Protein AF-A0AAV2FFE6-F1 (afdb_monomer)

Radius of gyration: 22.49 Å; Cα contacts (8 Å, |Δi|>4): 22; chains: 1; bounding box: 40×58×48 Å

Organism: NCBI:txid586398

InterPro domains:
  IPR001128 Cytochrome P450 [PF00067] (3-102)
  IPR002401 Cytochrome P450, E-class, group I [PR00463] (57-74)
  IPR002401 Cytochrome P450, E-class, group I [PR00463] (77-103)
  IPR036396 Cytochrome P450 superfamily [G3DSA:1.10.630.10] (1-130)
  IPR036396 Cytochrome P450 superfamily [SSF482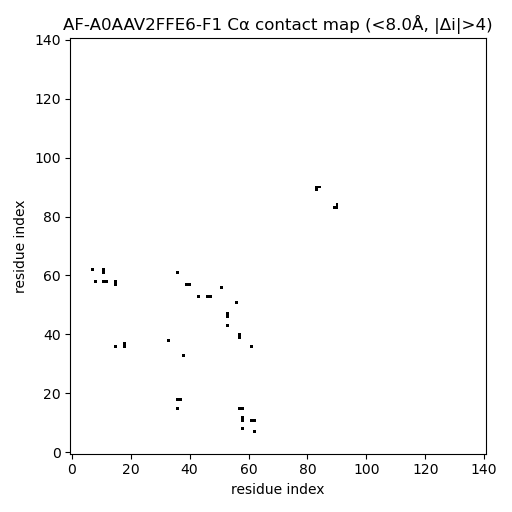64] (2-125)
  IPR050651 Plant Cytochrome P450 Monooxygenase [PTHR47947] (1-102)

Foldseek 3Di:
DVVVVVVLLVVLVVVLVVLVVCPVVDPPPDPDPQDPSNVLCVVCVDQDPVRDDSSVVSSVVVSCVVVVVVVVVVVVVVVVVVVCVVPVVVVVVVVVVCVVCVPDDPDPPDDPDPPPVCPDVPPPPPPPPDPPVVVVPPPDD

Sequence (141 aa):
MRRVNGDLNKLAEEWIEEHRSKRTTSGDDGEQEEDFIDVLLRVLKDPDPAGYDLDTVFKSTIMTLIVGGTDTTTVTLIWALSLFLNHPSSLKEVVDKLDMIVDAPVDMTGAPGLTVSKAIPLEVLVRPRLPAYLYELTKKA

Mean predicted aligned error: 13.75 Å

Structure (mmCIF, N/CA/C/O backbone):
data_AF-A0AAV2FFE6-F1
#
_entry.id   AF-A0AAV2FFE6-F1
#
loop_
_atom_site.group_PDB
_atom_site.id
_atom_site.type_symbol
_atom_site.label_atom_id
_atom_site.label_alt_id
_atom_site.label_comp_id
_atom_site.label_asym_id
_atom_site.label_entity_id
_atom_site.label_seq_id
_atom_site.pdbx_PDB_ins_code
_atom_site.Cartn_x
_atom_site.Cartn_y
_atom_site.Cartn_z
_atom_site.occupancy
_atom_site.B_iso_or_equiv
_atom_site.auth_seq_id
_atom_site.auth_comp_id
_atom_site.auth_asym_id
_atom_site.auth_atom_id
_atom_site.pdbx_PDB_model_num
ATOM 1 N N . MET A 1 1 ? 10.485 -9.884 13.033 1.00 60.50 1 MET A N 1
ATOM 2 C CA . MET A 1 1 ? 9.091 -9.553 12.653 1.00 60.50 1 MET A CA 1
ATOM 3 C C . MET A 1 1 ? 8.322 -8.742 13.693 1.00 60.50 1 MET A C 1
ATOM 5 O O . MET A 1 1 ? 7.603 -7.853 13.272 1.00 60.50 1 MET A O 1
ATOM 9 N N . ARG A 1 2 ? 8.472 -8.958 15.015 1.00 74.19 2 ARG A N 1
ATOM 10 C CA . ARG A 1 2 ? 7.691 -8.204 16.027 1.00 74.19 2 ARG A CA 1
ATOM 11 C C . ARG A 1 2 ? 7.827 -6.676 15.951 1.00 74.19 2 ARG A C 1
ATOM 13 O O . ARG A 1 2 ? 6.830 -5.991 16.106 1.00 74.19 2 ARG A O 1
ATOM 20 N N . ARG A 1 3 ? 9.031 -6.162 15.677 1.00 84.75 3 ARG A N 1
ATOM 21 C CA . ARG A 1 3 ? 9.279 -4.717 15.534 1.00 84.75 3 ARG A CA 1
ATOM 22 C C . ARG A 1 3 ? 8.537 -4.117 14.335 1.00 84.75 3 ARG A C 1
ATOM 24 O O . ARG A 1 3 ? 7.731 -3.227 14.525 1.00 84.75 3 ARG A O 1
ATOM 31 N N . VAL A 1 4 ? 8.720 -4.709 13.152 1.00 85.50 4 VAL A N 1
ATOM 32 C CA . VAL A 1 4 ? 8.043 -4.292 11.909 1.00 85.50 4 VAL A CA 1
ATOM 33 C C . VAL A 1 4 ? 6.524 -4.311 12.062 1.00 85.50 4 VAL A C 1
ATOM 35 O O . VAL A 1 4 ? 5.859 -3.364 11.674 1.00 85.50 4 VAL A O 1
ATOM 38 N N . ASN A 1 5 ? 5.970 -5.358 12.678 1.00 81.12 5 ASN A N 1
ATOM 39 C CA . ASN A 1 5 ? 4.532 -5.426 12.930 1.00 81.12 5 ASN A CA 1
ATOM 40 C C . ASN A 1 5 ? 4.051 -4.320 13.882 1.00 81.12 5 ASN A C 1
ATOM 42 O O . ASN A 1 5 ? 2.959 -3.798 13.703 1.00 81.12 5 ASN A O 1
ATOM 46 N N . GLY A 1 6 ? 4.855 -3.965 14.889 1.00 86.44 6 GLY A N 1
ATOM 47 C CA . GLY A 1 6 ? 4.559 -2.845 15.783 1.00 86.44 6 GLY A CA 1
ATOM 48 C C . GLY A 1 6 ? 4.580 -1.498 15.060 1.00 86.44 6 GLY A C 1
ATOM 49 O O . GLY A 1 6 ? 3.654 -0.712 15.229 1.00 86.44 6 GLY A O 1
ATOM 50 N N . ASP A 1 7 ? 5.589 -1.269 14.219 1.00 88.38 7 ASP A N 1
ATOM 51 C CA . ASP A 1 7 ? 5.734 -0.032 13.442 1.00 88.38 7 ASP A CA 1
ATOM 52 C C . ASP A 1 7 ? 4.582 0.131 12.434 1.00 88.38 7 ASP A C 1
ATOM 54 O O . ASP A 1 7 ? 3.980 1.198 12.344 1.00 88.38 7 ASP A O 1
ATOM 58 N N . LEU A 1 8 ? 4.217 -0.951 11.737 1.00 85.25 8 LEU A N 1
ATOM 59 C CA . LEU A 1 8 ? 3.056 -0.989 10.850 1.00 85.25 8 LEU A CA 1
ATOM 60 C C . LEU A 1 8 ? 1.771 -0.685 11.623 1.00 85.25 8 LEU A C 1
ATOM 62 O O . LEU A 1 8 ? 1.028 0.217 11.254 1.00 85.25 8 LEU A O 1
ATOM 66 N N . ASN A 1 9 ? 1.523 -1.386 12.730 1.00 85.38 9 ASN A N 1
ATOM 67 C CA . ASN A 1 9 ? 0.308 -1.177 13.511 1.00 85.38 9 ASN A CA 1
ATOM 68 C C . ASN A 1 9 ? 0.165 0.275 13.994 1.00 85.38 9 ASN A C 1
ATOM 70 O O . ASN A 1 9 ? -0.933 0.823 13.963 1.00 85.38 9 ASN A O 1
ATOM 74 N N . LYS A 1 10 ? 1.281 0.906 14.376 1.00 90.38 10 LYS A N 1
ATOM 75 C CA . LYS A 1 10 ? 1.320 2.321 14.745 1.00 90.38 10 LYS A CA 1
ATOM 76 C C . LYS A 1 10 ? 0.968 3.234 13.564 1.00 90.38 10 LYS A C 1
ATOM 78 O O . LYS A 1 10 ? 0.185 4.158 13.734 1.00 90.38 10 LYS A O 1
ATOM 83 N N . LEU A 1 11 ? 1.488 2.953 12.370 1.00 89.12 11 LEU A N 1
ATOM 84 C CA . LEU A 1 11 ? 1.165 3.719 11.162 1.00 89.12 11 LEU A CA 1
ATOM 85 C C . LEU A 1 11 ? -0.321 3.603 10.781 1.00 89.12 11 LEU A C 1
ATOM 87 O O . LEU A 1 11 ? -0.951 4.604 10.455 1.00 89.12 11 LEU A O 1
ATOM 91 N N . ALA A 1 12 ? -0.902 2.401 10.870 1.00 86.88 12 ALA A N 1
ATOM 92 C CA . ALA A 1 12 ? -2.338 2.217 10.645 1.00 86.88 12 ALA A CA 1
ATOM 93 C C . ALA A 1 12 ? -3.180 3.002 11.661 1.00 86.88 12 ALA A C 1
ATOM 95 O O . ALA A 1 12 ? -4.187 3.597 11.292 1.00 86.88 12 ALA A O 1
ATOM 96 N N . GLU A 1 13 ? -2.767 3.011 12.928 1.00 89.06 13 GLU A N 1
ATOM 97 C CA . GLU A 1 13 ? -3.430 3.775 13.984 1.00 89.06 13 GLU A CA 1
ATOM 98 C C . GLU A 1 13 ? -3.395 5.283 13.720 1.00 89.06 13 GLU A C 1
ATOM 100 O O . GLU A 1 13 ? -4.437 5.932 13.766 1.00 89.06 13 GLU A O 1
ATOM 105 N N . GLU A 1 14 ? -2.223 5.821 13.376 1.00 89.75 14 GLU A N 1
ATOM 106 C CA . GLU A 1 14 ? -2.051 7.239 13.045 1.00 89.75 14 GLU A CA 1
ATOM 107 C C . GLU A 1 14 ? -2.925 7.653 11.849 1.00 89.75 14 GLU A C 1
ATOM 109 O O . GLU A 1 14 ? -3.608 8.674 11.915 1.00 89.75 14 GLU A O 1
ATOM 114 N N . TRP A 1 15 ? -2.983 6.838 10.789 1.00 87.50 15 TRP A N 1
ATOM 115 C CA . TRP A 1 15 ? -3.824 7.117 9.619 1.00 87.50 15 TRP A CA 1
ATOM 116 C C . TRP A 1 15 ? -5.320 7.049 9.905 1.00 87.50 15 TRP A C 1
ATOM 118 O O . TRP A 1 15 ? -6.076 7.889 9.413 1.00 87.50 15 TRP A O 1
ATOM 128 N N . ILE A 1 16 ? -5.771 6.067 10.687 1.00 87.25 16 ILE A N 1
ATOM 129 C CA . ILE A 1 16 ? -7.185 5.972 11.066 1.00 87.25 16 ILE A CA 1
ATOM 130 C C . ILE A 1 16 ? -7.584 7.196 11.892 1.00 87.25 16 ILE A C 1
ATOM 132 O O . ILE A 1 16 ? -8.644 7.777 11.653 1.00 87.25 16 ILE A O 1
ATOM 136 N N . GLU A 1 17 ? -6.741 7.601 12.842 1.00 88.38 17 GLU A N 1
ATOM 137 C CA . GLU A 1 17 ? -7.032 8.743 13.703 1.00 88.38 17 GLU A CA 1
ATOM 138 C C . GLU A 1 17 ? -7.033 10.062 12.923 1.00 88.38 17 GLU A C 1
ATOM 140 O O . GLU A 1 17 ? -7.885 10.917 13.160 1.00 88.38 17 GLU A O 1
ATOM 145 N N . GLU A 1 18 ? -6.164 10.201 11.918 1.00 87.75 18 GLU A N 1
ATOM 146 C CA . GLU A 1 18 ? -6.192 11.332 10.988 1.00 87.75 18 GLU A CA 1
ATOM 147 C C . GLU A 1 18 ? -7.541 11.432 10.253 1.00 87.75 18 GLU A C 1
ATOM 149 O O . GLU A 1 18 ? -8.147 12.506 10.219 1.00 87.75 18 GLU A O 1
ATOM 154 N N . HIS A 1 19 ? -8.062 10.321 9.722 1.00 86.25 19 HIS A N 1
ATOM 155 C CA . HIS A 1 19 ? -9.357 10.301 9.024 1.00 86.25 19 HIS A CA 1
ATOM 156 C C . HIS A 1 19 ? -10.536 10.538 9.977 1.00 86.25 19 HIS A C 1
ATOM 158 O O . HIS A 1 19 ? -11.473 11.271 9.648 1.00 86.25 19 HIS A O 1
ATOM 164 N N . ARG A 1 20 ? -10.484 9.997 11.203 1.00 83.94 20 ARG A N 1
ATOM 165 C CA . ARG A 1 20 ? -11.475 10.302 12.252 1.00 83.94 20 ARG A CA 1
ATOM 166 C C . ARG A 1 20 ? -11.456 11.789 12.615 1.00 83.94 20 ARG A C 1
ATOM 168 O O . ARG A 1 20 ? -12.514 12.412 12.690 1.00 83.94 20 ARG A O 1
ATOM 175 N N . SER A 1 21 ? -10.271 12.377 12.777 1.00 84.62 21 SER A N 1
ATOM 176 C CA . SER A 1 21 ? -10.106 13.793 13.111 1.00 84.62 21 SER A CA 1
ATOM 177 C C . SER A 1 21 ? -10.631 14.709 12.001 1.00 84.62 21 SER A C 1
ATOM 179 O O . SER A 1 21 ? -11.404 15.632 12.283 1.00 84.62 21 SER A O 1
ATOM 181 N N . LYS A 1 22 ? -10.323 14.410 10.732 1.00 80.88 22 LYS A N 1
ATOM 182 C CA . LYS A 1 22 ? -10.845 15.147 9.565 1.00 80.88 22 LYS A CA 1
ATOM 183 C C . LYS A 1 22 ? -12.375 15.178 9.529 1.00 80.88 22 LYS A C 1
ATOM 185 O O . LYS A 1 22 ? -12.948 16.241 9.301 1.00 80.88 22 LYS A O 1
ATOM 190 N N . ARG A 1 23 ? -13.039 14.069 9.869 1.00 73.06 23 ARG A N 1
ATOM 191 C CA . ARG A 1 23 ? -14.511 13.984 9.966 1.00 73.06 23 ARG A CA 1
ATOM 192 C C . ARG A 1 23 ? -15.114 14.797 11.106 1.00 73.06 23 ARG A C 1
ATOM 194 O O . ARG A 1 23 ? -16.227 15.286 10.984 1.00 73.06 23 ARG A O 1
ATOM 201 N N . THR A 1 24 ? -14.413 14.911 12.233 1.00 68.44 24 THR A N 1
ATOM 202 C CA . THR A 1 24 ? -14.904 15.699 13.381 1.00 68.44 24 THR A CA 1
ATOM 203 C C . THR A 1 24 ? -14.728 17.205 13.200 1.00 68.44 24 THR A C 1
ATOM 205 O O . THR A 1 24 ? -15.496 17.982 13.760 1.00 68.44 24 THR A O 1
ATOM 208 N N . THR A 1 25 ? -13.717 17.620 12.435 1.00 66.94 25 THR A N 1
ATOM 209 C CA . THR A 1 25 ? -13.371 19.033 12.205 1.00 66.94 25 THR A CA 1
ATOM 210 C C . THR A 1 25 ? -14.057 19.612 10.969 1.00 66.94 25 THR A C 1
ATOM 212 O O . THR A 1 25 ? -14.355 20.805 10.938 1.00 66.94 25 THR A O 1
ATOM 215 N N . SER A 1 26 ? -14.363 18.765 9.987 1.00 60.66 26 SER A N 1
ATOM 216 C CA . SER A 1 26 ? -15.118 19.112 8.784 1.00 60.66 26 SER A CA 1
ATOM 217 C C . SER A 1 26 ? -16.598 18.818 9.031 1.00 60.66 26 SER A C 1
ATOM 219 O O . SER A 1 26 ? -17.084 17.736 8.723 1.00 60.66 26 SER A O 1
ATOM 221 N N . GLY A 1 27 ? -17.316 19.746 9.666 1.00 53.62 27 GLY A N 1
ATOM 222 C CA . GLY A 1 27 ? -18.776 19.652 9.740 1.00 53.62 27 GLY A CA 1
ATOM 223 C C . GLY A 1 27 ? -19.371 19.655 8.329 1.00 53.62 27 GLY A C 1
ATOM 224 O O . GLY A 1 27 ? -19.054 20.578 7.595 1.00 53.62 27 GLY A O 1
ATOM 225 N N . ASP A 1 28 ? -20.144 18.610 8.005 1.00 55.38 28 ASP A N 1
ATOM 226 C CA . ASP A 1 28 ? -21.146 18.315 6.941 1.00 55.38 28 ASP A CA 1
ATOM 227 C C . ASP A 1 28 ? -21.241 19.112 5.608 1.00 55.38 28 ASP A C 1
ATOM 229 O O . ASP A 1 28 ? -21.998 18.713 4.736 1.00 55.38 28 ASP A O 1
ATOM 233 N N . ASP A 1 29 ? -20.486 20.185 5.378 1.00 50.34 29 ASP A N 1
ATOM 234 C CA . ASP A 1 29 ? -20.703 21.167 4.300 1.00 50.34 29 ASP A CA 1
ATOM 235 C C . ASP A 1 29 ? -19.485 21.336 3.369 1.00 50.34 29 ASP A C 1
ATOM 237 O O . ASP A 1 29 ? -19.181 22.420 2.866 1.00 50.34 29 ASP A O 1
ATOM 241 N N . GLY A 1 30 ? -18.767 20.249 3.097 1.00 49.88 30 GLY A N 1
ATOM 242 C CA . GLY A 1 30 ? -17.769 20.226 2.033 1.00 49.88 30 GLY A CA 1
ATOM 243 C C . GLY A 1 30 ? -17.787 18.892 1.316 1.00 49.88 30 GLY A C 1
ATOM 244 O O . GLY A 1 30 ? -17.611 17.862 1.961 1.00 49.88 30 GLY A O 1
ATOM 245 N N . GLU A 1 31 ? -17.960 18.916 -0.006 1.00 57.41 31 GLU A N 1
ATOM 246 C CA . GLU A 1 31 ? -17.672 17.798 -0.911 1.00 57.41 31 GLU A CA 1
ATOM 247 C C . GLU A 1 31 ? -16.175 17.440 -0.811 1.00 57.41 31 GLU A C 1
ATOM 249 O O . GLU A 1 31 ? -15.366 17.788 -1.668 1.00 57.41 31 GLU A O 1
ATOM 254 N N . GLN A 1 32 ? -15.764 16.818 0.296 1.00 62.62 32 GLN A N 1
ATOM 255 C CA . GLN A 1 32 ? -14.467 16.171 0.402 1.00 62.62 32 GLN A CA 1
ATOM 256 C C . GLN A 1 32 ? -14.565 14.833 -0.319 1.00 62.62 32 GLN A C 1
ATOM 258 O O . GLN A 1 32 ? -15.532 14.088 -0.156 1.00 62.62 32 GLN A O 1
ATOM 263 N N . GLU A 1 33 ? -13.567 14.559 -1.148 1.00 67.88 33 GLU A N 1
ATOM 264 C CA . GLU A 1 33 ? -13.454 13.306 -1.878 1.00 67.88 33 GLU A CA 1
ATOM 265 C C . GLU A 1 33 ? -13.309 12.163 -0.857 1.00 67.88 33 GLU A C 1
ATOM 267 O O . GLU A 1 33 ? -12.296 12.073 -0.166 1.00 67.88 33 GLU A O 1
ATOM 272 N N . GLU A 1 34 ? -14.361 11.350 -0.692 1.00 78.62 34 GLU A N 1
ATOM 273 C CA . GLU A 1 34 ? -14.348 10.206 0.228 1.00 78.62 34 GLU A CA 1
ATOM 274 C C . GLU A 1 34 ? -13.337 9.169 -0.271 1.00 78.62 34 GLU A C 1
ATOM 276 O O . GLU A 1 34 ? -13.457 8.665 -1.394 1.00 78.62 34 GLU A O 1
ATOM 281 N N . ASP A 1 35 ? -12.383 8.789 0.577 1.00 84.88 35 ASP A N 1
ATOM 282 C CA . ASP A 1 35 ? -11.470 7.695 0.268 1.00 84.88 35 ASP A CA 1
ATOM 283 C C . ASP A 1 35 ? -11.962 6.335 0.806 1.00 84.88 35 ASP A C 1
ATOM 285 O O . ASP A 1 35 ? -13.036 6.188 1.402 1.00 84.88 35 ASP A O 1
ATOM 289 N N . PHE A 1 36 ? -11.182 5.277 0.573 1.00 85.75 36 PHE A N 1
ATOM 290 C CA . PHE A 1 36 ? -11.539 3.938 1.043 1.00 85.75 36 PHE A CA 1
ATOM 291 C C . PHE A 1 36 ? -11.662 3.851 2.575 1.00 85.75 36 PHE A C 1
ATOM 293 O O . PHE A 1 36 ? -12.533 3.134 3.075 1.00 85.75 36 PHE A O 1
ATOM 300 N N . ILE A 1 37 ? -10.810 4.561 3.323 1.00 86.56 37 ILE A N 1
ATOM 301 C CA . ILE A 1 37 ? -10.819 4.565 4.793 1.00 86.56 37 ILE A CA 1
ATOM 302 C C . ILE A 1 37 ? -12.093 5.251 5.282 1.00 86.56 37 ILE A C 1
ATOM 304 O O . ILE A 1 37 ? -12.752 4.753 6.199 1.00 86.56 37 ILE A O 1
ATOM 308 N N . ASP A 1 38 ? -12.496 6.332 4.621 1.00 85.94 38 ASP A N 1
ATOM 309 C CA . ASP A 1 38 ? -13.751 7.014 4.885 1.00 85.94 38 ASP A CA 1
ATOM 310 C C . ASP A 1 38 ? -14.962 6.090 4.690 1.00 85.94 38 ASP A C 1
ATOM 312 O O . ASP A 1 38 ? -15.818 5.954 5.581 1.00 85.94 38 ASP A O 1
ATOM 316 N N . VAL A 1 39 ? -15.039 5.410 3.548 1.00 86.69 39 VAL A N 1
ATOM 317 C CA . VAL A 1 39 ? -16.134 4.471 3.280 1.00 86.69 39 VAL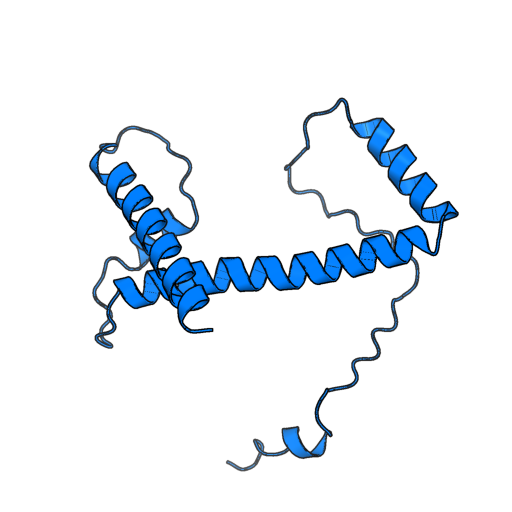 A CA 1
ATOM 318 C C . VAL A 1 39 ? -16.136 3.342 4.312 1.00 86.69 39 VAL A C 1
ATOM 320 O O . VAL A 1 39 ? -17.187 3.037 4.881 1.00 86.69 39 VAL A O 1
ATOM 323 N N . LEU A 1 40 ? -14.970 2.772 4.622 1.00 85.94 40 LEU A N 1
ATOM 324 C CA . LEU A 1 40 ? -14.830 1.693 5.598 1.00 85.94 40 LEU A CA 1
ATOM 325 C C . LEU A 1 40 ? -15.326 2.124 6.989 1.00 85.94 40 LEU A C 1
ATOM 327 O O . LEU A 1 40 ? -16.155 1.435 7.588 1.00 85.94 40 LEU A O 1
ATOM 331 N N . LEU A 1 41 ? -14.903 3.301 7.467 1.00 83.50 41 LEU A N 1
ATOM 332 C CA . LEU A 1 41 ? -15.349 3.890 8.735 1.00 83.50 41 LEU A CA 1
ATOM 333 C C . LEU A 1 41 ? -16.851 4.213 8.753 1.00 83.50 41 LEU A C 1
ATOM 335 O O . LEU A 1 41 ? -17.427 4.311 9.832 1.00 83.50 41 LEU A O 1
ATOM 339 N N . ARG A 1 42 ? -17.492 4.439 7.596 1.00 82.69 42 ARG A N 1
ATOM 340 C CA . ARG A 1 42 ? -18.947 4.659 7.500 1.00 82.69 42 ARG A CA 1
ATOM 341 C C . ARG A 1 42 ? -19.727 3.347 7.570 1.00 82.69 42 ARG A C 1
ATOM 343 O O . ARG A 1 42 ? -20.739 3.304 8.261 1.00 82.69 42 ARG A O 1
ATOM 350 N N . VAL A 1 43 ? -19.273 2.311 6.863 1.00 82.69 43 VAL A N 1
ATOM 351 C CA . VAL A 1 43 ? -19.972 1.016 6.774 1.00 82.69 43 VAL A CA 1
ATOM 352 C C . VAL A 1 43 ? -19.919 0.247 8.094 1.00 82.69 43 VAL A C 1
ATOM 354 O O . VAL A 1 43 ? -20.899 -0.385 8.469 1.00 82.69 43 VAL A O 1
ATOM 357 N N . LEU A 1 44 ? -18.807 0.327 8.823 1.00 75.31 44 LEU A N 1
ATOM 358 C CA . LEU A 1 44 ? -18.588 -0.431 10.061 1.00 75.31 44 LEU A CA 1
ATOM 359 C C . LEU A 1 44 ? -18.928 0.370 11.336 1.00 75.31 44 LEU A C 1
ATOM 361 O O . LEU A 1 44 ? -18.344 0.127 12.390 1.00 75.31 44 LEU A O 1
ATOM 365 N N . LYS A 1 45 ? -19.842 1.351 11.254 1.00 69.44 45 LYS A N 1
ATOM 366 C CA . LYS A 1 45 ? -20.304 2.126 12.427 1.00 69.44 45 LYS A CA 1
ATOM 367 C C . LYS A 1 45 ? -21.150 1.304 13.396 1.00 69.44 45 LYS A C 1
ATOM 369 O O . LYS A 1 45 ? -21.175 1.621 14.584 1.00 69.44 45 LYS A O 1
ATOM 374 N N . ASP A 1 46 ? -21.840 0.284 12.896 1.00 68.31 46 ASP A N 1
ATOM 375 C CA . ASP A 1 46 ? -22.692 -0.558 13.724 1.00 68.31 46 ASP A CA 1
ATOM 376 C C . ASP A 1 46 ? -21.860 -1.655 14.403 1.00 68.31 46 ASP A C 1
ATOM 378 O O . ASP A 1 46 ? -21.043 -2.305 13.743 1.00 68.31 46 ASP A O 1
ATOM 382 N N . PRO A 1 47 ? -22.038 -1.878 15.718 1.00 61.41 47 PRO A N 1
ATOM 383 C CA . PRO A 1 47 ? -21.338 -2.941 16.419 1.00 61.41 47 PRO A CA 1
ATOM 384 C C . PRO A 1 47 ? -21.704 -4.296 15.809 1.00 61.41 47 PRO A C 1
ATOM 386 O O . PRO A 1 47 ? -22.876 -4.669 15.737 1.00 61.41 47 PRO A O 1
ATOM 389 N N . ASP A 1 48 ? -20.680 -5.026 15.371 1.00 62.69 48 ASP A N 1
ATOM 390 C CA . ASP A 1 48 ? -20.820 -6.362 14.804 1.00 62.69 48 ASP A CA 1
ATOM 391 C C . ASP A 1 48 ? -21.491 -7.301 15.828 1.00 62.69 48 ASP A C 1
ATOM 393 O O . ASP A 1 48 ? -21.016 -7.394 16.969 1.00 62.69 48 ASP A O 1
ATOM 397 N N . PRO A 1 49 ? -22.561 -8.038 15.465 1.00 57.38 49 PRO A N 1
ATOM 398 C CA . PRO A 1 49 ? -23.153 -9.054 16.335 1.00 57.38 49 PRO A CA 1
ATOM 399 C C . PRO A 1 49 ? -22.162 -10.142 16.787 1.00 57.38 49 PRO A C 1
ATOM 401 O O . PRO A 1 49 ? -22.439 -10.830 17.770 1.00 57.38 49 PRO A O 1
ATOM 404 N N . ALA A 1 50 ? -21.015 -10.304 16.113 1.00 67.88 50 ALA A N 1
ATOM 405 C CA . ALA A 1 50 ? -19.965 -11.244 16.506 1.00 67.88 50 ALA A CA 1
ATOM 406 C C . ALA A 1 50 ? -18.998 -10.718 17.595 1.00 67.88 50 ALA A C 1
ATOM 408 O O . ALA A 1 50 ? -18.173 -11.488 18.089 1.00 67.88 50 ALA A O 1
ATOM 409 N N . GLY A 1 51 ? -19.112 -9.451 18.019 1.00 68.69 51 GLY A N 1
ATOM 410 C CA . GLY A 1 51 ? -18.363 -8.901 19.158 1.00 68.69 51 GLY A CA 1
ATOM 411 C C . GLY A 1 51 ? -16.877 -8.629 18.897 1.00 68.69 51 GLY A C 1
ATOM 412 O O . GLY A 1 51 ? -16.096 -8.556 19.847 1.00 68.69 51 GLY A O 1
ATOM 413 N N . TYR A 1 52 ? -16.468 -8.499 17.633 1.00 74.06 52 TYR A N 1
ATOM 414 C CA . TYR A 1 52 ? -15.100 -8.123 17.284 1.00 74.06 52 TYR A CA 1
ATOM 415 C C . TYR A 1 52 ? -14.816 -6.652 17.602 1.00 74.06 52 TYR A C 1
ATOM 417 O O . TYR A 1 52 ? -15.663 -5.778 17.424 1.00 74.06 52 TYR A O 1
ATOM 425 N N . ASP A 1 53 ? -13.588 -6.380 18.042 1.00 82.81 53 ASP A N 1
ATOM 426 C CA . ASP A 1 53 ? -13.094 -5.017 18.206 1.00 82.81 53 ASP A CA 1
ATOM 427 C C . ASP A 1 53 ? -12.963 -4.341 16.833 1.00 82.81 53 ASP A C 1
ATOM 429 O O . ASP A 1 53 ? -12.128 -4.729 16.009 1.00 82.81 53 ASP A O 1
ATOM 433 N N . LEU A 1 54 ? -13.806 -3.335 16.587 1.00 80.88 54 LEU A N 1
ATOM 434 C CA . LEU A 1 54 ? -13.864 -2.618 15.312 1.00 80.88 54 LEU A CA 1
ATOM 435 C C . LEU A 1 54 ? -12.508 -2.001 14.956 1.00 80.88 54 LEU A C 1
ATOM 437 O O . LEU A 1 54 ? -12.118 -2.006 13.791 1.00 80.88 54 LEU A O 1
ATOM 441 N N . ASP A 1 55 ? -11.754 -1.528 15.949 1.00 81.56 55 ASP A N 1
ATOM 442 C CA . ASP A 1 55 ? -10.439 -0.923 15.740 1.00 81.56 55 ASP A CA 1
ATOM 443 C C . ASP A 1 55 ? -9.428 -1.926 15.162 1.00 81.56 55 ASP A C 1
ATOM 445 O O . ASP A 1 55 ? -8.741 -1.644 14.176 1.00 81.56 55 ASP A O 1
ATOM 449 N N . THR A 1 56 ? -9.428 -3.150 15.690 1.00 84.31 56 THR A N 1
ATOM 450 C CA . THR A 1 56 ? -8.650 -4.270 15.146 1.00 84.31 56 THR A CA 1
ATOM 451 C C . THR A 1 56 ? -9.072 -4.626 13.714 1.00 84.31 56 THR A C 1
ATOM 453 O O . THR A 1 56 ? -8.217 -4.900 12.862 1.00 84.31 56 THR A O 1
ATOM 456 N N . VAL A 1 57 ? -10.373 -4.597 13.406 1.00 84.38 57 VAL A N 1
ATOM 457 C CA . VAL A 1 57 ? -10.885 -4.866 12.049 1.00 84.38 57 VAL A CA 1
ATOM 458 C C . VAL A 1 57 ? -10.439 -3.779 11.067 1.00 84.38 57 VAL A C 1
ATOM 460 O O . VAL A 1 57 ? -9.944 -4.100 9.984 1.00 84.38 57 VAL A O 1
ATOM 463 N N . PHE A 1 58 ? -10.523 -2.503 11.449 1.00 84.94 58 PHE A N 1
ATOM 464 C CA . PHE A 1 58 ? -10.046 -1.393 10.620 1.00 84.94 58 PHE A CA 1
ATOM 465 C C . PHE A 1 58 ? -8.546 -1.501 10.341 1.00 84.94 58 PHE A C 1
ATOM 467 O O . PHE A 1 58 ? -8.133 -1.517 9.178 1.00 84.94 58 PHE A O 1
ATOM 474 N N . LYS A 1 59 ? -7.735 -1.645 11.397 1.00 85.62 59 LYS A N 1
ATOM 475 C CA . LYS A 1 59 ? -6.271 -1.742 11.291 1.00 85.62 59 LYS A CA 1
ATOM 476 C C . LYS A 1 59 ? -5.849 -2.916 10.411 1.00 85.62 59 LYS A C 1
ATOM 478 O O . LYS A 1 59 ? -5.013 -2.748 9.523 1.00 85.62 59 LYS A O 1
ATOM 483 N N . SER A 1 60 ? -6.452 -4.089 10.609 1.00 86.25 60 SER A N 1
ATOM 484 C CA . SER A 1 60 ? -6.129 -5.285 9.820 1.00 86.25 60 SER A CA 1
ATOM 485 C C . SER A 1 60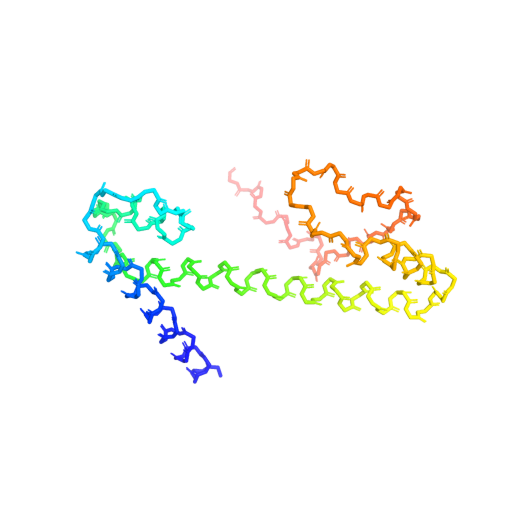 ? -6.544 -5.166 8.351 1.00 86.25 60 SER A C 1
ATOM 487 O O . SER A 1 60 ? -5.782 -5.576 7.472 1.00 86.25 60 SER A O 1
ATOM 489 N N . THR A 1 61 ? -7.698 -4.563 8.063 1.00 87.69 61 THR A N 1
ATOM 490 C CA . THR A 1 61 ? -8.194 -4.391 6.688 1.00 87.69 61 THR A CA 1
ATOM 491 C C . THR A 1 61 ? -7.308 -3.435 5.892 1.00 87.69 61 THR A C 1
ATOM 493 O O . THR A 1 61 ? -6.863 -3.778 4.796 1.00 87.69 61 THR A O 1
ATOM 496 N N . ILE A 1 62 ? -6.982 -2.271 6.464 1.00 87.38 62 ILE A N 1
ATOM 497 C CA . ILE A 1 62 ? -6.106 -1.271 5.831 1.00 87.38 62 ILE A CA 1
ATOM 498 C C . ILE A 1 62 ? -4.713 -1.861 5.588 1.00 87.38 62 ILE A C 1
ATOM 500 O O . ILE A 1 62 ? -4.165 -1.745 4.492 1.00 87.38 62 ILE A O 1
ATOM 504 N N . MET A 1 63 ? -4.166 -2.574 6.574 1.00 86.38 63 MET A N 1
ATOM 505 C CA . MET A 1 63 ? -2.875 -3.246 6.432 1.00 86.38 63 MET A CA 1
ATOM 506 C C . MET A 1 63 ? -2.863 -4.295 5.329 1.00 86.38 63 MET A C 1
ATOM 508 O O . MET A 1 63 ? -1.927 -4.350 4.531 1.00 86.38 63 MET A O 1
ATOM 512 N N . THR A 1 64 ? -3.911 -5.114 5.263 1.00 88.38 64 THR A N 1
ATOM 513 C CA . THR A 1 64 ? -4.038 -6.148 4.232 1.00 88.38 64 THR A CA 1
ATOM 514 C C . THR A 1 64 ? -4.077 -5.528 2.838 1.00 88.38 64 THR A C 1
ATOM 516 O O . THR A 1 64 ? -3.429 -6.044 1.928 1.00 88.38 64 THR A O 1
ATOM 519 N N . LEU A 1 65 ? -4.776 -4.401 2.677 1.00 88.62 65 LEU A N 1
ATOM 520 C CA . LEU A 1 65 ? -4.853 -3.681 1.408 1.00 88.62 65 LEU A CA 1
ATOM 521 C C . LEU A 1 65 ? -3.478 -3.154 0.965 1.00 88.62 65 LEU A C 1
ATOM 523 O O . LEU A 1 65 ? -3.060 -3.405 -0.165 1.00 88.62 65 LEU A O 1
ATOM 527 N N . ILE A 1 66 ? -2.750 -2.477 1.859 1.00 86.69 66 ILE A N 1
ATOM 528 C CA . ILE A 1 66 ? -1.439 -1.880 1.549 1.00 86.69 66 ILE A CA 1
ATOM 529 C C . ILE A 1 66 ? -0.413 -2.962 1.216 1.00 86.69 66 ILE A C 1
ATOM 531 O O . ILE A 1 66 ? 0.261 -2.884 0.188 1.00 86.69 66 ILE A O 1
ATOM 535 N N . VAL A 1 67 ? -0.294 -3.982 2.068 1.00 87.38 67 VAL A N 1
ATOM 536 C CA . VAL A 1 67 ? 0.695 -5.054 1.884 1.00 87.38 67 VAL A CA 1
ATOM 537 C C . VAL A 1 67 ? 0.355 -5.885 0.646 1.00 87.38 67 VAL A C 1
ATOM 539 O O . VAL A 1 67 ? 1.234 -6.167 -0.168 1.00 87.38 67 VAL A O 1
ATOM 542 N N . GLY A 1 68 ? -0.927 -6.215 0.456 1.00 88.38 68 GLY A N 1
ATOM 543 C CA . GLY A 1 68 ? -1.400 -6.968 -0.705 1.00 88.38 68 GLY A CA 1
ATOM 544 C C . GLY A 1 68 ? -1.148 -6.245 -2.029 1.00 88.38 68 GLY A C 1
ATOM 545 O O . GLY A 1 68 ? -0.746 -6.880 -3.008 1.00 88.38 68 GLY A O 1
ATOM 546 N N . GLY A 1 69 ? -1.326 -4.921 -2.058 1.00 87.00 69 GLY A N 1
ATOM 547 C CA . GLY A 1 69 ? -1.035 -4.100 -3.232 1.00 87.00 69 GLY A CA 1
ATOM 548 C C . GLY A 1 69 ? 0.463 -3.902 -3.472 1.00 87.00 69 GLY A C 1
ATOM 549 O O . GLY A 1 69 ? 0.923 -4.004 -4.607 1.00 87.00 69 GLY A O 1
ATOM 550 N N . THR A 1 70 ? 1.247 -3.669 -2.419 1.00 89.75 70 THR A N 1
ATOM 551 C CA . THR A 1 70 ? 2.670 -3.307 -2.550 1.00 89.75 70 THR A CA 1
ATOM 552 C C . THR A 1 70 ? 3.530 -4.478 -3.013 1.00 89.75 70 THR A C 1
ATOM 554 O O . THR A 1 70 ? 4.297 -4.334 -3.968 1.00 89.75 70 THR A O 1
ATOM 557 N N . ASP A 1 71 ? 3.397 -5.653 -2.391 1.00 87.75 71 ASP A N 1
ATOM 558 C CA . ASP A 1 71 ? 4.264 -6.794 -2.713 1.00 87.75 71 ASP A CA 1
ATOM 559 C C . ASP A 1 71 ? 4.014 -7.293 -4.142 1.00 87.75 71 ASP A C 1
ATOM 561 O O . ASP A 1 71 ? 4.947 -7.543 -4.909 1.00 87.75 71 ASP A O 1
ATOM 565 N N . THR A 1 72 ? 2.741 -7.402 -4.529 1.00 89.69 72 THR A N 1
ATOM 566 C CA . THR A 1 72 ? 2.352 -7.923 -5.845 1.00 89.69 72 THR A CA 1
ATOM 567 C C . THR A 1 72 ? 2.737 -6.970 -6.978 1.00 89.69 72 THR A C 1
ATOM 569 O O . THR A 1 72 ? 3.276 -7.419 -7.997 1.00 89.69 72 THR A O 1
ATOM 572 N N . THR A 1 73 ? 2.536 -5.660 -6.800 1.00 89.88 73 THR A N 1
ATOM 573 C CA . THR A 1 73 ? 2.923 -4.646 -7.794 1.00 89.88 73 THR A CA 1
ATOM 574 C C . THR A 1 73 ? 4.436 -4.524 -7.910 1.00 89.88 73 THR A C 1
ATOM 576 O O . THR A 1 73 ? 4.947 -4.531 -9.028 1.00 89.88 73 THR A O 1
ATOM 579 N N . THR A 1 74 ? 5.167 -4.521 -6.791 1.00 90.81 74 THR A N 1
ATOM 580 C CA . THR A 1 74 ? 6.638 -4.462 -6.789 1.00 90.81 74 THR A CA 1
ATOM 581 C C . THR A 1 74 ? 7.231 -5.638 -7.553 1.00 90.81 74 THR A C 1
ATOM 583 O O . THR A 1 74 ? 8.051 -5.441 -8.448 1.00 90.81 74 THR A O 1
ATOM 586 N N . VAL A 1 75 ? 6.783 -6.865 -7.264 1.00 89.06 75 VAL A N 1
ATOM 587 C CA . VAL A 1 75 ? 7.247 -8.056 -7.988 1.00 89.06 75 VAL A CA 1
ATOM 588 C C . VAL A 1 75 ? 6.929 -7.930 -9.477 1.00 89.06 75 VAL A C 1
ATOM 590 O O . VAL A 1 75 ? 7.811 -8.137 -10.307 1.00 89.06 75 VAL A O 1
ATOM 593 N N . THR A 1 76 ? 5.706 -7.536 -9.830 1.00 87.25 76 THR A N 1
ATOM 594 C CA . THR A 1 76 ? 5.293 -7.398 -11.235 1.00 87.25 76 THR A CA 1
ATOM 595 C C . THR A 1 76 ? 6.129 -6.356 -11.982 1.00 87.25 76 THR A C 1
ATOM 597 O O . THR A 1 76 ? 6.582 -6.626 -13.094 1.00 87.25 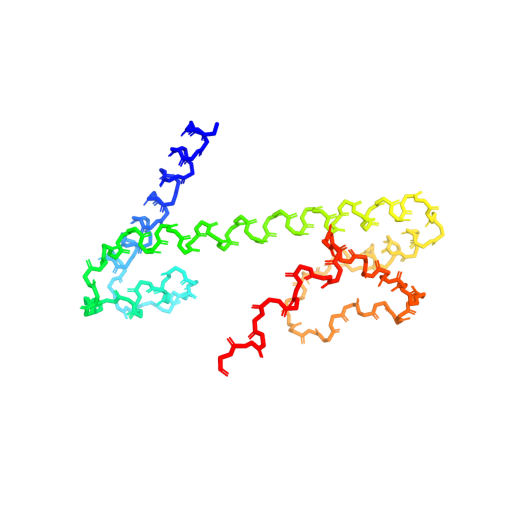76 THR A O 1
ATOM 600 N N . LEU A 1 77 ? 6.402 -5.202 -11.366 1.00 87.56 77 LEU A N 1
ATOM 601 C CA . LEU A 1 77 ? 7.248 -4.153 -11.940 1.00 87.56 77 LEU A CA 1
ATOM 602 C C . LEU A 1 77 ? 8.697 -4.612 -12.100 1.00 87.56 77 LEU A C 1
ATOM 604 O O . LEU A 1 77 ? 9.297 -4.362 -13.142 1.00 87.56 77 LEU A O 1
ATOM 608 N N . ILE A 1 78 ? 9.249 -5.333 -11.120 1.00 88.50 78 ILE A N 1
ATOM 609 C CA . ILE A 1 78 ? 10.597 -5.905 -11.223 1.00 88.50 78 ILE A CA 1
ATOM 610 C C . ILE A 1 78 ? 10.682 -6.862 -12.41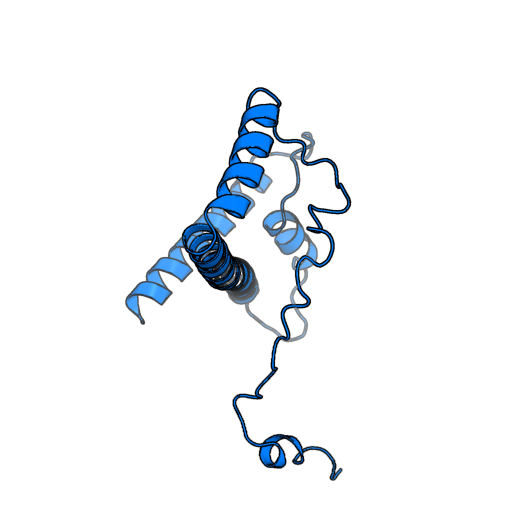5 1.00 88.50 78 ILE A C 1
ATOM 612 O O . ILE A 1 78 ? 11.629 -6.774 -13.198 1.00 88.50 78 ILE A O 1
ATOM 616 N N . TRP A 1 79 ? 9.698 -7.749 -12.589 1.00 87.50 79 TRP A N 1
ATOM 617 C CA . TRP A 1 79 ? 9.653 -8.657 -13.739 1.00 87.50 79 TRP A CA 1
ATOM 618 C C . TRP A 1 79 ? 9.505 -7.904 -15.060 1.00 87.50 79 TRP A C 1
ATOM 620 O O . TRP A 1 79 ? 10.234 -8.203 -16.005 1.00 87.50 79 TRP A O 1
ATOM 630 N N . ALA A 1 80 ? 8.617 -6.910 -15.120 1.00 83.50 80 ALA A N 1
ATOM 631 C CA . ALA A 1 80 ? 8.418 -6.089 -16.310 1.00 83.50 80 ALA A CA 1
ATOM 632 C C . ALA A 1 80 ? 9.709 -5.360 -16.713 1.00 83.50 80 ALA A C 1
ATOM 634 O O . ALA A 1 80 ? 10.156 -5.480 -17.852 1.00 83.50 80 ALA A O 1
ATOM 635 N N . LEU A 1 81 ? 10.364 -4.681 -15.766 1.00 85.44 81 LEU A N 1
ATOM 636 C CA . LEU A 1 81 ? 11.637 -3.992 -15.996 1.00 85.44 81 LEU A CA 1
ATOM 637 C C . LEU A 1 81 ? 12.752 -4.968 -16.385 1.00 85.44 81 LEU A C 1
ATOM 639 O O . LEU A 1 81 ? 13.505 -4.692 -17.315 1.00 85.44 81 LEU A O 1
ATOM 643 N N . SER A 1 82 ? 12.829 -6.131 -15.735 1.00 85.19 82 SER A N 1
ATOM 644 C CA . SER A 1 82 ? 13.809 -7.170 -16.083 1.00 85.19 82 SER A CA 1
ATOM 645 C C . SER A 1 82 ? 13.614 -7.679 -17.513 1.00 85.19 82 SER A C 1
ATOM 647 O O . SER A 1 82 ? 14.585 -7.908 -18.232 1.00 85.19 82 SER A O 1
ATOM 649 N N . LEU A 1 83 ? 12.363 -7.834 -17.953 1.00 83.75 83 LEU A N 1
ATOM 650 C CA . LEU A 1 83 ? 12.035 -8.251 -19.313 1.00 83.75 83 LEU A CA 1
ATOM 651 C C . LEU A 1 83 ? 12.386 -7.157 -20.329 1.00 83.75 83 LEU A C 1
ATOM 653 O O . LEU A 1 83 ? 12.982 -7.459 -21.361 1.00 83.75 83 LEU A O 1
ATOM 657 N N . PHE A 1 84 ? 12.105 -5.890 -20.019 1.00 82.62 84 PHE A N 1
ATOM 658 C CA . PHE A 1 84 ? 12.480 -4.772 -20.886 1.00 82.62 84 PHE A CA 1
ATOM 659 C C . PHE A 1 84 ? 13.996 -4.611 -21.033 1.00 82.62 84 PHE A C 1
ATOM 661 O O . PHE A 1 84 ? 14.477 -4.405 -22.146 1.00 82.62 84 PHE A O 1
ATOM 668 N N . LEU A 1 85 ? 14.762 -4.766 -19.950 1.00 84.25 85 LEU A N 1
ATOM 669 C CA . LEU A 1 85 ? 16.227 -4.706 -19.999 1.00 84.25 85 LEU A CA 1
ATOM 670 C C . LEU A 1 85 ? 16.835 -5.840 -20.840 1.00 84.25 85 LEU A C 1
ATOM 672 O O . LEU A 1 85 ? 17.868 -5.642 -21.476 1.00 84.25 85 LEU A O 1
ATOM 676 N N . ASN A 1 86 ? 16.176 -7.000 -20.899 1.00 86.62 86 ASN A N 1
ATOM 677 C CA . ASN A 1 86 ? 16.590 -8.121 -21.747 1.00 86.62 86 ASN A CA 1
ATOM 678 C C . ASN A 1 86 ? 16.147 -7.980 -23.219 1.00 86.62 86 ASN A C 1
ATOM 680 O O . ASN A 1 86 ? 16.653 -8.701 -24.080 1.00 86.62 86 ASN A O 1
ATOM 684 N N . HIS A 1 87 ? 15.240 -7.046 -23.530 1.00 84.00 87 HIS A N 1
ATOM 685 C CA . HIS A 1 87 ? 14.708 -6.802 -24.875 1.00 84.00 87 HIS A CA 1
ATOM 686 C C . HIS A 1 87 ? 14.798 -5.309 -25.254 1.00 84.00 87 HIS A C 1
ATOM 688 O O . HIS A 1 87 ? 13.785 -4.602 -25.278 1.00 84.00 87 HIS A O 1
ATOM 694 N N . PRO A 1 88 ? 15.998 -4.812 -25.617 1.00 82.31 88 PRO A N 1
ATOM 695 C CA . PRO A 1 88 ? 16.250 -3.381 -25.819 1.00 82.31 88 PRO A CA 1
ATOM 696 C C . PRO A 1 88 ? 15.409 -2.750 -26.940 1.00 82.31 88 PRO A C 1
ATOM 698 O O . PRO A 1 88 ? 15.066 -1.572 -26.860 1.00 82.31 88 PRO A O 1
ATOM 701 N N . SER A 1 89 ? 15.034 -3.520 -27.967 1.00 81.31 89 SER A N 1
ATOM 702 C CA . SER A 1 89 ? 14.156 -3.048 -29.048 1.00 81.31 89 SER A CA 1
ATOM 703 C C . SER A 1 89 ? 12.754 -2.685 -28.549 1.00 81.31 89 SER A C 1
ATOM 705 O O . SER A 1 89 ? 12.204 -1.674 -28.974 1.00 81.31 89 SER A O 1
ATOM 707 N N . SER A 1 90 ? 12.196 -3.475 -27.627 1.00 78.19 90 SER A N 1
ATOM 708 C CA . SER A 1 90 ? 10.873 -3.231 -27.038 1.00 78.19 90 SER A CA 1
ATOM 709 C C . SER A 1 90 ? 10.902 -2.099 -26.013 1.00 78.19 90 SER A C 1
ATOM 711 O O . SER A 1 90 ? 9.968 -1.306 -25.957 1.00 78.19 90 SER A O 1
ATOM 713 N N . LEU A 1 91 ? 11.984 -1.982 -25.233 1.00 79.31 91 LEU A N 1
ATOM 714 C CA . LEU A 1 91 ? 12.167 -0.866 -24.301 1.00 79.31 91 LEU A CA 1
ATOM 715 C C . LEU A 1 91 ? 12.202 0.479 -25.038 1.00 79.31 91 LEU A C 1
ATOM 717 O O . LEU A 1 91 ? 11.549 1.423 -24.605 1.00 79.31 91 LEU A O 1
ATOM 721 N N . LYS A 1 92 ? 12.918 0.553 -26.167 1.00 82.62 92 LYS A N 1
ATOM 722 C CA . LYS A 1 92 ? 12.997 1.774 -26.975 1.00 82.62 92 LYS A CA 1
ATOM 723 C C . LYS A 1 92 ? 11.619 2.237 -27.456 1.00 82.62 92 LYS A C 1
ATOM 725 O O . LYS A 1 92 ? 11.296 3.404 -27.311 1.00 82.62 92 LYS A O 1
ATOM 730 N N . GLU A 1 93 ? 10.786 1.319 -27.943 1.00 81.81 93 GLU A N 1
ATOM 731 C CA . GLU A 1 93 ? 9.422 1.645 -28.378 1.00 81.81 93 GLU A CA 1
ATOM 732 C C . GLU A 1 93 ? 8.560 2.212 -27.236 1.00 81.81 93 GLU A C 1
ATOM 734 O O . GLU A 1 93 ? 7.794 3.152 -27.440 1.00 81.81 93 GLU A O 1
ATOM 739 N N . VAL A 1 94 ? 8.675 1.645 -26.030 1.00 81.25 94 VAL A N 1
ATOM 740 C CA . VAL A 1 94 ? 7.921 2.107 -24.854 1.00 81.25 94 VAL A CA 1
ATOM 741 C C . VAL A 1 94 ? 8.395 3.486 -24.398 1.00 81.25 94 VAL A C 1
ATOM 743 O O . VAL A 1 94 ? 7.558 4.330 -24.090 1.00 81.25 94 VAL A O 1
ATOM 746 N N . VAL A 1 95 ? 9.708 3.728 -24.378 1.00 82.81 95 VAL A N 1
ATOM 747 C CA . VAL A 1 95 ? 10.281 5.033 -24.015 1.00 82.81 95 VAL A CA 1
ATOM 748 C C . VAL A 1 95 ? 9.902 6.098 -25.042 1.00 82.81 95 VAL A C 1
ATOM 750 O O . VAL A 1 95 ? 9.404 7.143 -24.646 1.00 82.81 95 VAL A O 1
ATOM 753 N N . ASP A 1 96 ? 10.012 5.806 -26.341 1.00 83.31 96 ASP A N 1
ATOM 754 C CA . ASP A 1 96 ? 9.617 6.738 -27.408 1.00 83.31 96 ASP A CA 1
ATOM 755 C C . ASP A 1 96 ? 8.118 7.106 -27.304 1.00 83.31 96 ASP A C 1
ATOM 757 O O . ASP A 1 96 ? 7.726 8.255 -27.513 1.00 83.31 96 ASP A O 1
ATOM 761 N N . LYS A 1 97 ? 7.260 6.139 -26.936 1.00 78.69 97 LYS A N 1
ATOM 762 C CA . LYS A 1 97 ? 5.830 6.378 -26.666 1.00 78.69 97 LYS A CA 1
ATOM 763 C C . LYS A 1 97 ? 5.595 7.204 -25.407 1.00 78.69 97 LYS A C 1
ATOM 765 O O . LYS A 1 97 ? 4.668 8.009 -25.394 1.00 78.69 97 LYS A O 1
ATOM 770 N N . LEU A 1 98 ? 6.385 6.985 -24.358 1.00 78.81 98 LEU A N 1
ATOM 771 C CA . LEU A 1 98 ? 6.277 7.743 -23.118 1.00 78.81 98 LEU A CA 1
ATOM 772 C C . LEU A 1 98 ? 6.695 9.197 -23.352 1.00 78.81 98 LEU A C 1
ATOM 774 O O . LEU A 1 98 ? 5.925 10.086 -23.012 1.00 78.81 98 LEU A O 1
ATOM 778 N N . ASP A 1 99 ? 7.828 9.433 -24.016 1.00 76.75 99 ASP A N 1
ATOM 779 C CA . ASP A 1 99 ? 8.343 10.770 -24.346 1.00 76.75 99 ASP A CA 1
ATOM 780 C C . ASP A 1 99 ? 7.354 11.592 -25.188 1.00 76.75 99 ASP A C 1
ATOM 782 O O . ASP A 1 99 ? 7.273 12.808 -25.038 1.00 76.75 99 ASP A O 1
ATOM 786 N N . MET A 1 100 ? 6.535 10.941 -26.020 1.00 73.56 100 MET A N 1
ATOM 787 C CA . MET A 1 100 ? 5.449 11.599 -26.758 1.00 73.56 100 MET A CA 1
ATOM 788 C C . MET A 1 100 ? 4.322 12.126 -25.844 1.00 73.56 100 MET A C 1
ATOM 790 O O . MET A 1 100 ? 3.584 13.029 -26.234 1.00 73.56 100 MET A O 1
ATOM 794 N N . ILE A 1 101 ? 4.161 11.551 -24.650 1.00 68.88 101 ILE A N 1
ATOM 795 C CA . ILE A 1 101 ? 3.053 11.809 -23.714 1.00 68.88 101 ILE A CA 1
ATOM 796 C C . ILE A 1 101 ? 3.514 12.648 -22.504 1.00 68.88 101 ILE A C 1
ATOM 798 O O . ILE A 1 101 ? 2.672 13.205 -21.808 1.00 68.88 101 ILE A O 1
ATOM 802 N N . VAL A 1 102 ? 4.825 12.790 -22.265 1.00 64.38 102 VAL A N 1
ATOM 803 C CA . VAL A 1 102 ? 5.407 13.407 -21.050 1.00 64.38 102 VAL A CA 1
ATOM 804 C C . VAL A 1 102 ? 4.919 14.838 -20.762 1.00 64.38 102 VAL A C 1
ATOM 806 O O . VAL A 1 102 ? 4.820 15.203 -19.593 1.00 64.38 102 VAL A O 1
ATOM 809 N N . ASP A 1 103 ? 4.553 15.626 -21.777 1.00 67.44 103 ASP A N 1
ATOM 810 C CA . ASP A 1 103 ? 4.047 16.999 -21.582 1.00 67.44 103 ASP A CA 1
ATOM 811 C C . ASP A 1 103 ? 2.530 17.082 -21.309 1.00 67.44 103 ASP A C 1
ATOM 813 O O . ASP A 1 103 ? 2.002 18.166 -21.042 1.00 67.44 103 ASP A O 1
ATOM 817 N N . ALA A 1 104 ? 1.806 15.959 -21.366 1.00 70.81 104 ALA A N 1
ATOM 818 C CA . ALA A 1 104 ? 0.378 15.907 -21.073 1.00 70.81 104 ALA A CA 1
ATOM 819 C C . ALA A 1 104 ? 0.125 15.475 -19.615 1.00 70.81 104 ALA A C 1
ATOM 821 O O . ALA A 1 104 ? 0.815 14.590 -19.102 1.00 70.81 104 ALA A O 1
ATOM 822 N N . PRO A 1 105 ? -0.882 16.050 -18.928 1.00 71.19 105 PRO A N 1
ATOM 823 C CA . PRO A 1 105 ? -1.312 15.532 -17.636 1.00 71.19 105 PRO A CA 1
ATOM 824 C C . PRO A 1 105 ? -1.701 14.058 -17.779 1.00 71.19 105 PRO A C 1
ATOM 826 O O . PRO A 1 105 ? -2.353 13.676 -18.751 1.00 71.19 105 PRO A O 1
ATOM 829 N N . VAL A 1 106 ? -1.286 13.238 -16.809 1.00 72.12 106 VAL A N 1
ATOM 830 C CA . VAL A 1 106 ? -1.615 11.809 -16.785 1.00 72.12 106 VAL A CA 1
ATOM 831 C C . VAL A 1 106 ? -3.132 11.665 -16.771 1.00 72.12 106 VAL A C 1
ATOM 833 O O . VAL A 1 106 ? -3.792 12.026 -15.797 1.00 72.12 106 VAL A O 1
ATOM 836 N N . ASP A 1 107 ? -3.672 11.150 -17.870 1.00 71.88 10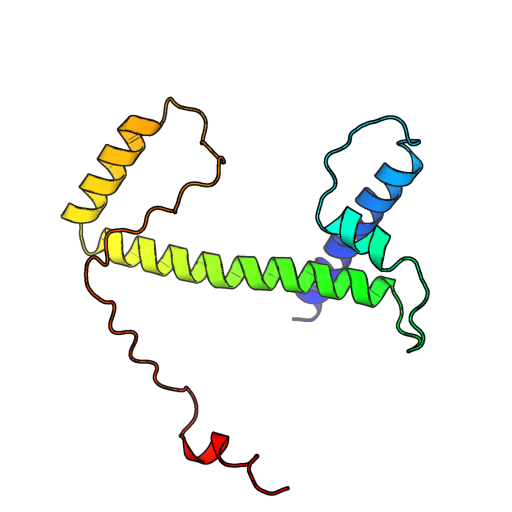7 ASP A N 1
ATOM 837 C CA . ASP A 1 107 ? -5.096 10.900 -17.999 1.00 71.88 107 ASP A CA 1
ATOM 838 C C . ASP A 1 107 ? -5.483 9.671 -17.163 1.00 71.88 107 ASP A C 1
ATOM 840 O O . ASP A 1 107 ? -5.087 8.544 -17.463 1.00 71.88 107 ASP A O 1
ATOM 844 N N . MET A 1 108 ? -6.244 9.903 -16.091 1.00 74.31 108 MET A N 1
ATOM 845 C CA . MET A 1 108 ? -6.810 8.860 -15.228 1.00 74.31 108 MET A CA 1
ATOM 846 C C . MET A 1 108 ? -8.213 8.432 -15.680 1.00 74.31 108 MET A C 1
ATOM 848 O O . MET A 1 108 ? -8.847 7.597 -15.028 1.00 74.31 108 MET A O 1
ATOM 852 N N . THR A 1 109 ? -8.725 8.995 -16.781 1.00 78.88 109 THR A N 1
ATOM 853 C CA . THR A 1 109 ? -9.998 8.570 -17.363 1.00 78.88 109 THR A CA 1
ATOM 854 C C . THR A 1 109 ? -9.859 7.112 -17.781 1.00 78.88 109 THR A C 1
ATOM 856 O O . THR A 1 109 ? -8.921 6.746 -18.487 1.00 78.88 109 THR A O 1
ATOM 859 N N . GLY A 1 110 ? -10.764 6.254 -17.301 1.00 54.94 110 GLY A N 1
ATOM 860 C CA . GLY A 1 110 ? -10.673 4.809 -17.489 1.00 54.94 110 GLY A CA 1
ATOM 861 C C . GLY A 1 110 ? -10.599 4.421 -18.965 1.00 54.94 110 GLY A C 1
ATOM 862 O O . GLY A 1 110 ? -11.620 4.285 -19.633 1.00 54.94 110 GLY A O 1
ATOM 863 N N . ALA A 1 111 ? -9.388 4.213 -19.471 1.00 61.84 111 ALA A N 1
ATOM 864 C CA . ALA A 1 111 ? -9.160 3.603 -20.764 1.00 61.84 111 ALA A CA 1
ATOM 865 C C . ALA A 1 111 ? -9.159 2.076 -20.590 1.00 61.84 111 ALA A C 1
ATOM 867 O O . ALA A 1 111 ? -8.688 1.576 -19.561 1.00 61.84 111 ALA A O 1
ATOM 868 N N . PRO A 1 112 ? -9.631 1.292 -21.579 1.00 56.16 112 PRO A N 1
ATOM 869 C CA . PRO A 1 112 ? -9.215 -0.100 -21.667 1.00 56.16 112 PRO A CA 1
ATOM 870 C C . PRO A 1 112 ? -7.686 -0.069 -21.698 1.00 56.16 112 PRO A C 1
ATOM 872 O O . PRO A 1 112 ? -7.111 0.481 -22.635 1.00 56.16 112 PRO A O 1
ATOM 875 N N . GLY A 1 113 ? -7.058 -0.518 -20.604 1.00 49.53 113 GLY A N 1
ATOM 876 C CA . GLY A 1 113 ? -5.643 -0.268 -20.329 1.00 49.53 113 GLY A CA 1
ATOM 877 C C . GLY A 1 113 ? -4.741 -0.687 -21.484 1.00 49.53 113 GLY A C 1
ATOM 878 O O . GLY A 1 113 ? -5.195 -1.393 -22.386 1.00 49.53 113 GLY A O 1
ATOM 879 N N . LEU A 1 114 ? -3.465 -0.279 -21.430 1.00 45.94 114 LEU A N 1
ATOM 880 C CA . LEU A 1 114 ? -2.382 -0.727 -22.318 1.00 45.94 114 LEU A CA 1
ATOM 881 C C . LEU A 1 114 ? -2.285 -2.265 -22.313 1.00 45.94 114 LEU A C 1
ATOM 883 O O . LEU A 1 114 ? -1.404 -2.894 -21.734 1.00 45.94 114 LEU A O 1
ATOM 887 N N . THR A 1 115 ? -3.231 -2.896 -22.984 1.00 41.19 115 THR A N 1
ATOM 888 C CA . THR A 1 115 ? -3.197 -4.266 -23.418 1.00 41.19 115 THR A CA 1
ATOM 889 C C . THR A 1 115 ? -2.240 -4.203 -24.580 1.00 41.19 115 THR A C 1
ATOM 891 O O . THR A 1 115 ? -2.614 -3.997 -25.728 1.00 41.19 115 THR A O 1
ATOM 894 N N . VAL A 1 116 ? -0.949 -4.302 -24.262 1.00 41.62 116 VAL A N 1
ATOM 895 C CA . VAL A 1 116 ? 0.029 -4.770 -25.234 1.00 41.62 116 VAL A CA 1
ATOM 896 C C . VAL A 1 116 ? -0.629 -5.986 -25.875 1.00 41.62 116 VAL A C 1
ATOM 898 O O . VAL A 1 116 ? -0.910 -6.950 -25.163 1.00 41.62 116 VAL A O 1
ATOM 901 N N . SER A 1 117 ? -1.009 -5.880 -27.150 1.00 44.12 117 SER A N 1
ATOM 902 C CA . SER A 1 117 ? -1.815 -6.860 -27.879 1.00 44.12 117 SER A CA 1
ATOM 903 C C . SER A 1 117 ? -1.191 -8.242 -27.766 1.00 44.12 117 SER A C 1
ATOM 905 O O . SER A 1 117 ? -0.374 -8.564 -28.615 1.00 44.12 117 SER A O 1
ATOM 907 N N . LYS A 1 118 ? -1.508 -9.006 -26.702 1.00 42.81 118 LYS A N 1
ATOM 908 C CA . LYS A 1 118 ? -0.898 -10.295 -26.319 1.00 42.81 118 LYS A CA 1
ATOM 909 C C . LYS A 1 118 ? 0.447 -10.520 -27.021 1.00 42.81 118 LYS A C 1
ATOM 911 O O . LYS A 1 118 ? 0.565 -11.427 -27.845 1.00 42.81 118 LYS A O 1
ATOM 916 N N . ALA A 1 119 ? 1.417 -9.629 -26.797 1.00 43.66 119 ALA A N 1
ATOM 917 C CA . ALA A 1 119 ? 2.704 -9.762 -27.457 1.00 43.66 119 ALA A CA 1
ATOM 918 C C . ALA A 1 119 ? 3.396 -10.918 -26.748 1.00 43.66 119 ALA A C 1
ATOM 920 O O . ALA A 1 119 ? 3.957 -10.749 -25.670 1.00 43.66 119 ALA A O 1
ATOM 921 N N . ILE A 1 120 ? 3.253 -12.092 -27.367 1.00 40.06 120 ILE A N 1
ATOM 922 C CA . ILE A 1 120 ? 3.594 -13.415 -26.854 1.00 40.06 120 ILE A CA 1
ATOM 923 C C . ILE A 1 120 ? 2.576 -13.849 -25.780 1.00 40.06 120 ILE A C 1
ATOM 925 O O . ILE A 1 120 ? 2.462 -13.197 -24.742 1.00 40.06 120 ILE A O 1
ATOM 929 N N . PRO A 1 121 ? 1.797 -14.934 -25.979 1.00 38.66 121 PRO A N 1
ATOM 930 C CA . PRO A 1 121 ? 1.160 -15.581 -24.844 1.00 38.66 121 PRO A CA 1
ATOM 931 C C . PRO A 1 121 ? 2.292 -15.951 -23.892 1.00 38.66 121 PRO A C 1
ATOM 933 O O . PRO A 1 121 ? 3.091 -16.836 -24.187 1.00 38.66 121 PRO A O 1
ATOM 936 N N . LEU A 1 122 ? 2.408 -15.227 -22.779 1.00 42.34 122 LEU A N 1
ATOM 937 C CA . LEU A 1 122 ? 3.197 -15.700 -21.662 1.00 42.34 122 LEU A CA 1
ATOM 938 C C . LEU A 1 122 ? 2.520 -17.019 -21.286 1.00 42.34 122 LEU A C 1
ATOM 940 O O . LEU A 1 122 ? 1.432 -17.012 -20.706 1.00 42.34 122 LEU A O 1
ATOM 944 N N . GLU A 1 123 ? 3.079 -18.148 -21.723 1.00 43.56 123 GLU A N 1
ATOM 945 C CA . GLU A 1 123 ? 2.693 -19.455 -21.215 1.00 43.56 123 GLU A CA 1
ATOM 946 C C . GLU A 1 123 ? 3.089 -19.445 -19.743 1.00 43.56 123 GLU A C 1
ATOM 948 O O . GLU A 1 123 ? 4.186 -19.836 -19.346 1.00 43.56 123 GLU A O 1
ATOM 953 N N . VAL A 1 124 ? 2.200 -18.898 -18.915 1.00 47.91 124 VAL A N 1
ATOM 954 C CA . VAL A 1 124 ? 2.265 -19.028 -17.474 1.00 47.91 124 VAL A CA 1
ATOM 955 C C . VAL A 1 124 ? 2.002 -20.500 -17.228 1.00 47.91 124 VAL A C 1
ATOM 957 O O . VAL A 1 124 ? 0.863 -20.945 -17.093 1.00 47.91 124 VAL A O 1
ATOM 960 N N . LEU A 1 125 ? 3.077 -21.283 -17.237 1.00 44.34 125 LEU A N 1
ATOM 961 C CA . LEU A 1 125 ? 3.061 -22.643 -16.750 1.00 44.34 125 LEU A CA 1
ATOM 962 C C . LEU A 1 125 ? 2.771 -22.546 -15.253 1.00 44.34 125 LEU A C 1
ATOM 964 O O . LEU A 1 125 ? 3.682 -22.412 -14.434 1.00 44.34 125 LEU A O 1
ATOM 968 N N . VAL A 1 126 ? 1.485 -22.563 -14.902 1.00 51.06 126 VAL A N 1
ATOM 969 C CA . VAL A 1 126 ? 1.024 -22.661 -13.522 1.00 51.06 126 VAL A CA 1
ATOM 970 C C . VAL A 1 126 ? 1.475 -24.026 -13.021 1.00 51.06 126 VAL A C 1
ATOM 972 O O . VAL A 1 126 ? 0.784 -25.029 -13.173 1.00 51.06 126 VAL A O 1
ATOM 975 N N . ARG A 1 127 ? 2.684 -24.087 -12.460 1.00 52.66 127 ARG A N 1
ATOM 976 C CA . ARG A 1 127 ? 3.101 -25.215 -11.638 1.00 52.66 127 ARG A CA 1
ATOM 977 C C . ARG A 1 127 ? 2.505 -24.968 -10.258 1.00 52.66 127 ARG A C 1
ATOM 979 O O . ARG A 1 127 ? 3.000 -24.077 -9.562 1.00 52.66 127 ARG A O 1
ATOM 986 N N . PRO A 1 128 ? 1.442 -25.686 -9.855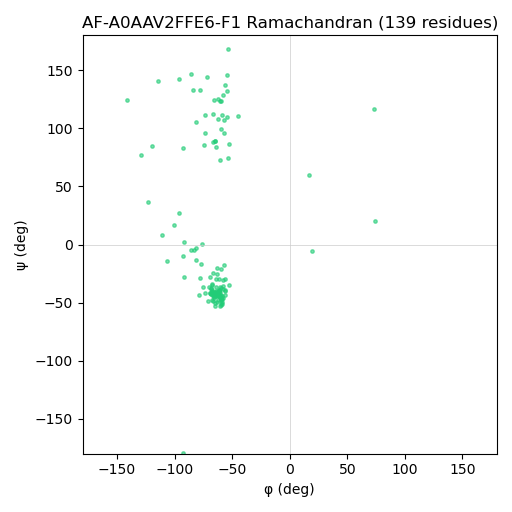 1.00 59.94 128 PRO A N 1
ATOM 987 C CA . PRO A 1 128 ? 0.979 -25.592 -8.482 1.00 59.94 128 PRO A CA 1
ATOM 988 C C . PRO A 1 128 ? 2.166 -25.908 -7.569 1.00 59.94 128 PRO A C 1
ATOM 990 O O . PRO A 1 128 ? 2.904 -26.867 -7.798 1.00 59.94 128 PRO A O 1
ATOM 993 N N . ARG A 1 129 ? 2.393 -25.063 -6.554 1.00 61.81 129 ARG A N 1
ATOM 994 C CA . ARG A 1 129 ? 3.501 -25.253 -5.599 1.00 61.81 129 ARG A CA 1
ATOM 995 C C . ARG A 1 129 ? 3.404 -26.587 -4.858 1.00 61.81 129 ARG A C 1
ATOM 997 O O . ARG A 1 129 ? 4.405 -27.061 -4.332 1.00 61.81 129 ARG A O 1
ATOM 1004 N N . LEU A 1 130 ? 2.207 -27.166 -4.810 1.00 70.44 130 LEU A N 1
ATOM 1005 C CA . LEU A 1 130 ? 1.906 -28.415 -4.138 1.00 70.44 130 LEU A CA 1
ATOM 1006 C C . LEU A 1 130 ? 1.503 -29.489 -5.161 1.00 70.44 130 LEU A C 1
ATOM 1008 O O . LEU A 1 130 ? 0.790 -29.182 -6.120 1.00 70.44 130 LEU A O 1
ATOM 1012 N N . PRO A 1 131 ? 1.932 -30.748 -4.970 1.00 78.56 131 PRO A N 1
ATOM 1013 C CA . PRO A 1 131 ? 1.463 -31.875 -5.770 1.00 78.56 131 PRO A CA 1
ATOM 1014 C C . PRO A 1 131 ? -0.069 -32.005 -5.774 1.00 78.56 131 PRO A C 1
ATOM 1016 O O . PRO A 1 131 ? -0.717 -31.768 -4.756 1.00 78.56 131 PRO A O 1
ATOM 1019 N N . ALA A 1 132 ? -0.638 -32.451 -6.901 1.00 74.12 132 ALA A N 1
ATOM 1020 C CA . ALA A 1 132 ? -2.088 -32.528 -7.124 1.00 74.12 132 ALA A CA 1
ATOM 1021 C C . ALA A 1 132 ? -2.861 -33.290 -6.027 1.00 74.12 132 ALA A C 1
ATOM 1023 O O . ALA A 1 132 ? -3.949 -32.869 -5.645 1.00 74.12 132 ALA A O 1
ATOM 1024 N N . TYR A 1 133 ? -2.264 -34.341 -5.451 1.00 79.56 133 TYR A N 1
ATOM 1025 C CA . TYR A 1 133 ? -2.898 -35.174 -4.422 1.00 79.56 133 TYR A CA 1
ATOM 1026 C C . TYR A 1 133 ? -3.236 -34.419 -3.122 1.00 79.56 133 TYR A C 1
ATOM 1028 O O . TYR A 1 133 ? -4.090 -34.864 -2.360 1.00 79.56 133 TYR A O 1
ATOM 1036 N N . LEU A 1 134 ? -2.598 -33.271 -2.854 1.00 73.81 134 LEU A N 1
ATOM 1037 C CA . LEU A 1 134 ? -2.893 -32.455 -1.670 1.00 73.81 134 LEU A CA 1
ATOM 1038 C C . LEU A 1 134 ? -4.182 -31.632 -1.812 1.00 73.81 134 LEU A C 1
ATOM 1040 O O . LEU A 1 134 ? -4.728 -31.184 -0.807 1.00 73.81 134 LEU A O 1
ATOM 1044 N N . TYR A 1 135 ? -4.694 -31.460 -3.033 1.00 71.75 135 TYR A N 1
ATOM 1045 C CA . TYR A 1 135 ? -5.943 -30.740 -3.304 1.00 71.75 135 TYR A CA 1
ATOM 1046 C C . TYR A 1 13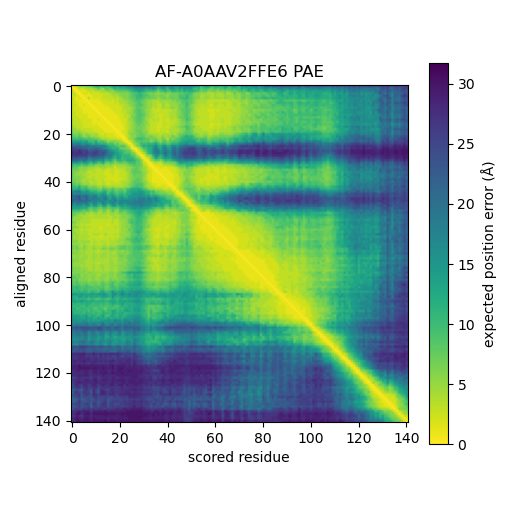5 ? -7.173 -31.659 -3.346 1.00 71.75 135 TYR A C 1
ATOM 1048 O O . TYR A 1 135 ? -8.302 -31.175 -3.362 1.00 71.75 135 TYR A O 1
ATOM 1056 N N . GLU A 1 136 ? -6.985 -32.981 -3.337 1.00 76.81 136 GLU A N 1
ATOM 1057 C CA . GLU A 1 136 ? -8.077 -33.961 -3.443 1.00 76.81 136 GLU A CA 1
ATOM 1058 C C . GLU A 1 136 ? -8.806 -34.224 -2.108 1.00 76.81 136 GLU A C 1
ATOM 1060 O O . GLU A 1 136 ? -9.802 -34.947 -2.067 1.00 76.81 136 GLU A O 1
ATOM 1065 N N . LEU A 1 137 ? -8.360 -33.608 -1.006 1.00 59.94 137 LEU A N 1
ATOM 1066 C CA . LEU A 1 137 ? -8.825 -33.904 0.357 1.00 59.94 137 LEU A CA 1
ATOM 1067 C C . LEU A 1 137 ? -10.206 -33.336 0.742 1.00 59.94 137 LEU A C 1
ATOM 1069 O O . LEU A 1 137 ? -10.662 -33.584 1.854 1.00 59.94 137 LEU A O 1
ATOM 1073 N N . THR A 1 138 ? -10.912 -32.622 -0.138 1.00 57.88 138 THR A N 1
ATOM 1074 C CA . THR A 1 138 ? -12.189 -31.956 0.208 1.00 57.88 138 THR A CA 1
ATOM 1075 C C . THR A 1 138 ? -13.440 -32.551 -0.445 1.00 57.88 138 THR A C 1
ATOM 1077 O O . THR A 1 138 ? -14.525 -31.999 -0.286 1.00 57.88 138 THR A O 1
ATOM 1080 N N . LYS A 1 139 ? -13.348 -33.699 -1.135 1.00 56.12 139 LYS A N 1
ATOM 1081 C CA . LYS A 1 139 ? -14.502 -34.333 -1.816 1.00 56.12 139 LYS A CA 1
ATOM 1082 C C . LYS A 1 139 ? -15.162 -35.516 -1.090 1.00 56.12 139 LYS A C 1
ATOM 1084 O O . LYS A 1 139 ? -15.921 -36.256 -1.709 1.00 56.12 139 LYS A O 1
ATOM 1089 N N . LYS A 1 140 ? -14.918 -35.697 0.210 1.00 51.75 140 LYS A N 1
ATOM 1090 C CA . LYS A 1 140 ? -15.680 -36.643 1.045 1.00 51.75 140 LYS A CA 1
ATOM 1091 C C . LYS A 1 140 ? -16.372 -35.910 2.195 1.00 51.75 140 LYS A C 1
ATOM 1093 O O . LYS A 1 140 ? -15.841 -35.846 3.299 1.00 51.75 140 LYS A O 1
ATOM 1098 N N . ALA A 1 141 ? -17.551 -35.377 1.895 1.00 44.72 141 ALA A N 1
ATOM 1099 C CA . ALA A 1 141 ? -18.631 -35.132 2.843 1.00 44.72 141 ALA A CA 1
ATOM 1100 C C . ALA A 1 141 ? -19.900 -35.748 2.247 1.00 44.72 141 ALA A C 1
ATOM 1102 O O . ALA A 1 141 ? -20.081 -35.590 1.017 1.00 44.72 141 ALA A O 1
#

Solvent-accessible surface area (backbone atoms only — not comparable to full-atom values): 8996 Å² total; per-residue (Å²): 109,75,65,60,54,51,55,49,51,50,52,41,49,5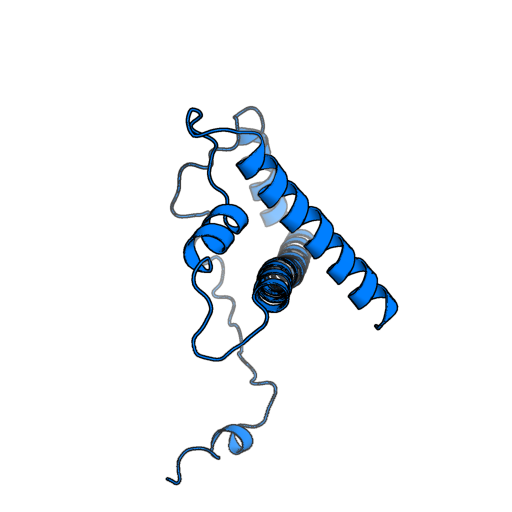5,54,52,50,51,55,54,48,51,58,72,72,52,68,95,80,67,96,66,86,78,49,72,68,54,52,50,62,60,72,62,67,63,84,55,94,84,70,66,62,62,68,60,52,51,43,51,52,56,50,50,52,54,53,59,51,48,58,54,50,50,52,51,49,52,52,51,52,54,51,32,72,75,34,61,73,61,37,51,55,52,49,58,55,45,67,75,44,67,89,52,80,84,78,79,70,89,58,89,65,94,67,65,77,70,78,62,80,76,80,74,76,81,69,69,96,59,67,73,78,73,71,61,78,79,80,84,126

pLDDT: mean 74.04, std 14.75, range [38.66, 90.81]

Secondary structure (DSSP, 8-state):
-HHHHHHHHHHHHHHHHHHHHHHHHS-S-S-----HHHHHHHHTTSPPTT---HHHHHHHHHHHHHHHHHHHHHHHHHHHHHHHHH-HHHHHHHHHHHHTTTTS----S---------SS--------SS-GGGSGGG---